Protein AF-A0A1G6PQK2-F1 (afdb_monomer_lite)

Structure (mmCIF, N/CA/C/O backbone):
data_AF-A0A1G6PQK2-F1
#
_entry.id   AF-A0A1G6PQK2-F1
#
loop_
_atom_site.group_PDB
_atom_site.id
_atom_site.type_symbol
_atom_site.label_atom_id
_atom_site.label_alt_id
_atom_site.label_comp_id
_atom_site.label_asym_id
_atom_site.label_entity_id
_atom_site.label_seq_id
_atom_site.pdbx_PDB_ins_code
_atom_site.Cartn_x
_atom_site.Cartn_y
_atom_site.Cartn_z
_atom_site.occupancy
_atom_site.B_iso_or_equiv
_atom_site.auth_seq_id
_atom_site.auth_comp_id
_atom_site.auth_asym_id
_atom_site.auth_atom_id
_atom_site.pdbx_PDB_model_num
ATOM 1 N N . MET A 1 1 ? -27.225 44.623 81.756 1.00 42.62 1 MET A N 1
ATOM 2 C CA . MET A 1 1 ? -25.806 44.707 82.150 1.00 42.62 1 MET A CA 1
ATOM 3 C C . MET A 1 1 ? -25.014 43.720 81.301 1.00 42.62 1 MET A C 1
ATOM 5 O O . MET A 1 1 ? -25.599 42.697 80.960 1.00 42.62 1 MET A O 1
ATOM 9 N N . PRO A 1 2 ? -23.805 44.111 80.861 1.00 49.56 2 PRO A N 1
ATOM 10 C CA . PRO A 1 2 ? -23.047 43.587 79.714 1.00 49.56 2 PRO A CA 1
ATOM 11 C C . PRO A 1 2 ? -22.215 42.352 80.133 1.00 49.56 2 PRO A C 1
ATOM 13 O O . PRO A 1 2 ? -22.244 41.994 81.301 1.00 49.56 2 PRO A O 1
ATOM 16 N N . ASP A 1 3 ? -21.671 41.531 79.234 1.00 42.56 3 ASP A N 1
ATOM 17 C CA . ASP A 1 3 ? -20.431 41.765 78.472 1.00 42.56 3 ASP A CA 1
ATOM 18 C C . ASP A 1 3 ? -20.566 41.162 77.057 1.00 42.56 3 ASP A C 1
ATOM 20 O O . ASP A 1 3 ? -21.045 40.045 76.890 1.00 42.56 3 ASP A O 1
ATOM 24 N N . ALA A 1 4 ? -20.341 41.878 75.953 1.00 49.44 4 ALA A N 1
ATOM 25 C CA . ALA A 1 4 ? -19.075 42.457 75.505 1.00 49.44 4 ALA A CA 1
ATOM 26 C C . ALA A 1 4 ? -17.944 41.418 75.444 1.00 49.44 4 ALA A C 1
ATOM 28 O O . ALA A 1 4 ? -17.104 41.342 76.332 1.00 49.44 4 ALA A O 1
ATOM 29 N N . ASN A 1 5 ? -17.860 40.678 74.335 1.00 53.56 5 ASN A N 1
ATOM 30 C CA . ASN A 1 5 ? -16.536 40.397 73.798 1.00 53.56 5 ASN A CA 1
ATOM 31 C C . ASN A 1 5 ? -16.537 40.424 72.270 1.00 53.56 5 ASN A C 1
ATOM 33 O O . ASN A 1 5 ? -17.209 39.649 71.591 1.00 53.56 5 ASN A O 1
ATOM 37 N N . ALA A 1 6 ? -15.805 41.408 71.768 1.00 46.78 6 ALA A N 1
ATOM 38 C CA . ALA A 1 6 ? -15.498 41.632 70.376 1.00 46.78 6 ALA A CA 1
ATOM 39 C C . ALA A 1 6 ? -14.378 40.679 69.922 1.00 46.78 6 ALA A C 1
ATOM 41 O O . ALA A 1 6 ? -13.459 40.448 70.693 1.00 46.78 6 ALA A O 1
ATOM 42 N N . GLN A 1 7 ? -14.494 40.202 68.671 1.00 46.34 7 GLN A N 1
ATOM 43 C CA . GLN A 1 7 ? -13.453 40.006 67.632 1.00 46.34 7 GLN A CA 1
ATOM 44 C C . GLN A 1 7 ? -12.100 39.317 67.985 1.00 46.34 7 GLN A C 1
ATOM 46 O O . GLN A 1 7 ? -11.547 39.546 69.051 1.00 46.34 7 GLN A O 1
ATOM 51 N N . PRO A 1 8 ? -11.474 38.545 67.057 1.00 46.16 8 PRO A N 1
ATOM 52 C CA . PRO A 1 8 ? -11.215 39.019 65.696 1.00 46.16 8 PRO A CA 1
ATOM 53 C C . PRO A 1 8 ? -11.327 38.005 64.542 1.00 46.16 8 PRO A C 1
ATOM 55 O O . PRO A 1 8 ? -11.315 36.787 64.676 1.00 46.16 8 PRO A O 1
ATOM 58 N N . SER A 1 9 ? -11.413 38.628 63.372 1.00 53.62 9 SER A N 1
ATOM 59 C CA . SER A 1 9 ? -11.125 38.170 62.016 1.00 53.62 9 SER A CA 1
ATOM 60 C C . SER A 1 9 ? -9.983 37.160 61.852 1.00 53.62 9 SER A C 1
ATOM 62 O O . SER A 1 9 ? -8.878 37.389 62.337 1.00 53.62 9 SER A O 1
ATOM 64 N N . SER A 1 10 ? -10.190 36.175 60.976 1.00 43.12 10 SER A N 1
ATOM 65 C CA . SER A 1 10 ? -9.199 35.808 59.950 1.00 43.12 10 SER A CA 1
ATOM 66 C C . SER A 1 10 ? -9.904 35.171 58.735 1.00 43.12 10 SER A C 1
ATOM 68 O O . SER A 1 10 ? -10.633 34.193 58.896 1.00 43.12 10 SER A O 1
ATOM 70 N N . PRO A 1 11 ? -9.763 35.747 57.527 1.00 52.34 11 PRO A N 1
ATOM 71 C CA . PRO A 1 11 ? -10.260 35.178 56.284 1.00 52.34 11 PRO A CA 1
ATOM 72 C C . PRO A 1 11 ? -9.103 34.477 55.568 1.00 52.34 11 PRO A C 1
ATOM 74 O O . PRO A 1 11 ? -8.432 35.108 54.769 1.00 52.34 11 PRO A O 1
ATOM 77 N N . ASP A 1 12 ? -8.847 33.199 55.837 1.00 43.78 12 ASP A N 1
ATOM 78 C CA . ASP A 1 12 ? -7.780 32.476 55.132 1.00 43.78 12 ASP A CA 1
ATOM 79 C C . ASP A 1 12 ? -8.111 30.988 54.984 1.00 43.78 12 ASP A C 1
ATOM 81 O O . ASP A 1 12 ? -7.553 30.133 55.658 1.00 43.78 12 ASP A O 1
ATOM 85 N N . GLU A 1 13 ? -8.995 30.659 54.042 1.00 41.66 13 GLU A N 1
ATOM 86 C CA . GLU A 1 13 ? -8.942 29.356 53.362 1.00 41.66 13 GLU A CA 1
ATOM 87 C C . GLU A 1 13 ? -9.062 29.557 51.845 1.00 41.66 13 GLU A C 1
ATOM 89 O O . GLU A 1 13 ? -9.903 28.994 51.144 1.00 41.66 13 GLU A O 1
ATOM 94 N N . ALA A 1 14 ? -8.174 30.395 51.308 1.00 44.12 14 ALA A N 1
ATOM 95 C CA . ALA A 1 14 ? -7.848 30.358 49.894 1.00 44.12 14 ALA A CA 1
ATOM 96 C C . ALA A 1 14 ? -6.969 29.123 49.610 1.00 44.12 14 ALA A C 1
ATOM 98 O O . ALA A 1 14 ? -5.777 29.119 49.882 1.00 44.12 14 ALA A O 1
ATOM 99 N N . ALA A 1 15 ? -7.600 28.090 49.046 1.00 51.91 15 ALA A N 1
ATOM 100 C CA . ALA A 1 15 ? -7.074 27.123 48.074 1.00 51.91 15 ALA A CA 1
ATOM 101 C C . ALA A 1 15 ? -5.703 26.436 48.310 1.00 51.91 15 ALA A C 1
ATOM 103 O O . ALA A 1 15 ? -4.649 27.065 48.338 1.00 51.91 15 ALA A O 1
ATOM 104 N N . PRO A 1 16 ? -5.672 25.107 48.075 1.00 43.59 16 PRO A N 1
ATOM 105 C CA . PRO A 1 16 ? -4.574 24.535 47.304 1.00 43.59 16 PRO A CA 1
ATOM 106 C C . PRO A 1 16 ? -5.116 23.721 46.118 1.00 43.59 16 PRO A C 1
ATO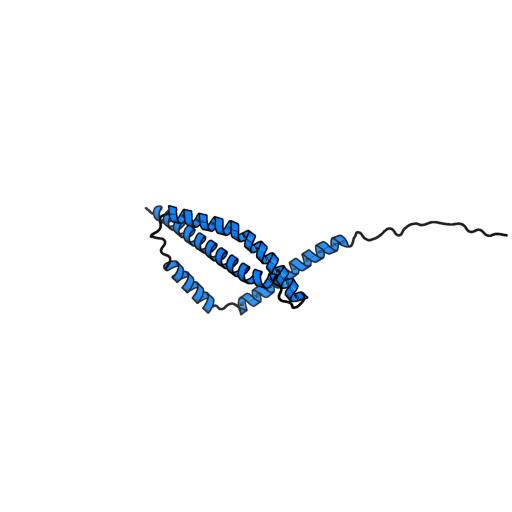M 108 O O . PRO A 1 16 ? -4.939 22.508 46.044 1.00 43.59 16 PRO A O 1
ATOM 111 N N . GLN A 1 17 ? -5.786 24.371 45.159 1.00 51.12 17 GLN A N 1
ATOM 112 C CA . GLN A 1 17 ? -6.286 23.707 43.938 1.00 51.12 17 GLN A CA 1
ATOM 113 C C . GLN A 1 17 ? -5.348 23.778 42.718 1.00 51.12 17 GLN A C 1
ATOM 115 O O . GLN A 1 17 ? -5.688 23.245 41.661 1.00 51.12 17 GLN A O 1
ATOM 120 N N . GLU A 1 18 ? -4.151 24.363 42.821 1.00 49.44 18 GLU A N 1
ATOM 121 C CA . GLU A 1 18 ? -3.313 24.580 41.627 1.00 49.44 18 GLU A CA 1
ATOM 122 C C . GLU A 1 18 ? -2.210 23.537 41.378 1.00 49.44 18 GLU A C 1
ATOM 124 O O . GLU A 1 18 ? -1.794 23.335 40.235 1.00 49.44 18 GLU A O 1
ATOM 129 N N . LYS A 1 19 ? -1.768 22.781 42.392 1.00 48.62 19 LYS A N 1
ATOM 130 C CA . LYS A 1 19 ? -0.622 21.855 42.236 1.00 48.62 19 LYS A CA 1
ATOM 131 C C . LYS A 1 19 ? -0.976 20.469 41.666 1.00 48.62 19 LYS A C 1
ATOM 133 O O . LYS A 1 19 ? -0.085 19.720 41.272 1.00 48.62 19 LYS A O 1
ATOM 138 N N . THR A 1 20 ? -2.257 20.118 41.536 1.00 50.12 20 THR A N 1
ATOM 139 C CA . THR A 1 20 ? -2.708 18.792 41.057 1.00 50.12 20 THR A CA 1
ATOM 140 C C . THR A 1 20 ? -2.863 18.677 39.534 1.00 50.12 20 THR A C 1
ATOM 142 O O . THR A 1 20 ? -2.881 17.563 39.004 1.00 50.12 20 THR A O 1
ATOM 145 N N . ARG A 1 21 ? -2.909 19.789 38.784 1.00 53.22 21 ARG A N 1
ATOM 146 C CA . ARG A 1 21 ? -3.075 19.754 37.313 1.00 53.22 21 ARG A CA 1
ATOM 147 C C . ARG A 1 21 ? -1.794 19.383 36.555 1.00 53.22 21 ARG A C 1
ATOM 149 O O . ARG A 1 21 ? -1.872 18.706 35.527 1.00 53.22 21 ARG A O 1
ATOM 156 N N . LEU A 1 22 ? -0.621 19.759 37.070 1.00 51.59 22 LEU A N 1
ATOM 157 C CA . LEU A 1 22 ? 0.673 19.472 36.429 1.00 51.59 22 LEU A CA 1
ATOM 158 C C . LEU A 1 22 ? 1.030 17.976 36.479 1.00 51.59 22 LEU A C 1
ATOM 160 O O . LEU A 1 22 ? 1.514 17.422 35.491 1.00 51.59 22 LEU A O 1
ATOM 164 N N . LEU A 1 23 ? 0.682 17.292 37.574 1.00 52.94 23 LEU A N 1
ATOM 165 C CA . LEU A 1 23 ? 0.912 15.850 37.740 1.00 52.94 23 LEU A CA 1
ATOM 166 C C . LEU A 1 23 ? 0.000 14.980 36.859 1.00 52.94 23 LEU A C 1
ATOM 168 O O . LEU A 1 23 ? 0.320 13.831 36.556 1.00 52.94 23 LEU A O 1
ATOM 172 N N . HIS A 1 24 ? -1.144 15.503 36.414 1.00 54.56 24 HIS A N 1
ATOM 173 C CA . HIS A 1 24 ? -2.069 14.745 35.572 1.00 54.56 24 HIS A CA 1
ATOM 174 C C . HIS A 1 24 ? -1.587 14.621 34.122 1.00 54.56 24 HIS A C 1
ATOM 176 O O . HIS A 1 24 ? -1.774 13.572 33.497 1.00 54.56 24 HIS A O 1
ATOM 182 N N . LYS A 1 25 ? -0.922 15.661 33.597 1.00 58.38 25 LYS A N 1
ATOM 183 C CA . LYS A 1 25 ? -0.308 15.621 32.262 1.00 58.38 25 LYS A CA 1
ATOM 184 C C . LYS A 1 25 ? 0.887 14.667 32.239 1.00 58.38 25 LYS A C 1
ATOM 186 O O . LYS A 1 25 ? 0.927 13.794 31.378 1.00 58.38 25 LYS A O 1
ATOM 191 N N . THR A 1 26 ? 1.781 14.735 33.228 1.00 61.53 26 THR A N 1
ATOM 192 C CA . THR A 1 26 ? 2.937 13.825 33.325 1.00 61.53 26 THR A CA 1
ATOM 193 C C . THR A 1 26 ? 2.522 12.368 33.540 1.00 61.53 26 THR A C 1
ATOM 195 O O . THR A 1 26 ? 3.083 11.477 32.907 1.00 61.53 26 THR A O 1
ATOM 198 N N . ARG A 1 27 ? 1.468 12.094 34.324 1.00 64.38 27 ARG A N 1
ATOM 199 C CA . ARG A 1 27 ? 0.944 10.727 34.520 1.00 64.38 27 ARG A CA 1
ATOM 200 C C . ARG A 1 27 ? 0.412 10.093 33.231 1.00 64.38 27 ARG A C 1
ATOM 202 O O . ARG A 1 27 ? 0.554 8.883 33.056 1.00 64.38 27 ARG A O 1
ATOM 209 N N . LYS A 1 28 ? -0.185 10.876 32.322 1.00 65.94 28 LYS A N 1
ATOM 210 C CA . LYS A 1 28 ? -0.619 10.376 31.003 1.00 65.94 28 LYS A CA 1
ATOM 211 C C . LYS A 1 28 ? 0.575 10.034 30.114 1.00 65.94 28 LYS A C 1
ATOM 213 O O . LYS A 1 28 ? 0.575 8.962 29.518 1.00 65.94 28 LYS A O 1
ATOM 218 N N . THR A 1 29 ? 1.599 10.886 30.080 1.00 69.25 29 THR A N 1
ATOM 219 C CA . THR A 1 29 ? 2.811 10.641 29.285 1.00 69.25 29 THR A CA 1
ATOM 220 C C . THR A 1 29 ? 3.577 9.421 29.791 1.00 69.25 29 THR A C 1
ATOM 222 O O . THR A 1 29 ? 3.939 8.560 28.999 1.00 69.25 29 THR A O 1
ATOM 225 N N . VAL A 1 30 ? 3.738 9.276 31.111 1.00 72.88 30 VAL A N 1
ATOM 226 C CA . VAL A 1 30 ? 4.403 8.111 31.723 1.00 72.88 30 VAL A CA 1
ATOM 227 C C . VAL A 1 30 ? 3.627 6.820 31.452 1.00 72.88 30 VAL A C 1
ATOM 229 O O . VAL A 1 30 ? 4.231 5.810 31.105 1.00 72.88 30 VAL A O 1
ATOM 232 N N . ARG A 1 31 ? 2.288 6.844 31.531 1.00 71.50 31 ARG A N 1
ATOM 233 C CA . ARG A 1 31 ? 1.454 5.688 31.155 1.00 71.50 31 ARG A CA 1
ATOM 234 C C . ARG A 1 31 ? 1.585 5.333 29.677 1.00 71.50 31 ARG A C 1
ATOM 236 O O . ARG A 1 31 ? 1.613 4.152 29.357 1.00 71.50 31 ARG A O 1
ATOM 243 N N . PHE A 1 32 ? 1.678 6.325 28.794 1.00 74.00 32 PHE A N 1
ATOM 244 C CA . PHE A 1 32 ? 1.884 6.089 27.367 1.00 74.00 32 PHE A CA 1
ATOM 245 C C . PHE A 1 32 ? 3.263 5.477 27.093 1.00 74.00 32 PHE A C 1
ATOM 247 O O . PHE A 1 32 ? 3.349 4.471 26.402 1.00 74.00 32 PHE A O 1
ATOM 254 N N . ILE A 1 33 ? 4.326 6.010 27.702 1.00 77.19 33 ILE A N 1
ATOM 255 C CA . ILE A 1 33 ? 5.686 5.462 27.582 1.00 77.19 33 ILE A CA 1
ATOM 256 C C . ILE A 1 33 ? 5.742 4.028 28.130 1.00 77.19 33 ILE A C 1
ATOM 258 O O . ILE A 1 33 ? 6.276 3.141 27.472 1.00 77.19 33 ILE A O 1
ATOM 262 N N . ALA A 1 34 ? 5.125 3.769 29.286 1.00 77.75 34 ALA A N 1
ATOM 263 C CA . ALA A 1 34 ? 5.043 2.429 29.863 1.00 77.75 34 ALA A CA 1
ATOM 264 C C . ALA A 1 34 ? 4.224 1.458 28.992 1.00 77.75 34 ALA A C 1
ATOM 266 O O . ALA A 1 34 ? 4.584 0.288 28.862 1.00 77.75 34 ALA A O 1
ATOM 267 N N . ALA A 1 35 ? 3.143 1.933 28.364 1.00 75.00 35 ALA A N 1
ATOM 268 C CA . ALA A 1 35 ? 2.359 1.153 27.409 1.00 75.00 35 ALA A CA 1
ATOM 269 C C . ALA A 1 35 ? 3.168 0.825 26.143 1.00 75.00 35 ALA A C 1
ATOM 271 O O . ALA A 1 35 ? 3.118 -0.301 25.660 1.00 75.00 35 ALA A O 1
ATOM 272 N N . VAL A 1 36 ? 3.959 1.774 25.634 1.00 78.12 36 VAL A N 1
ATOM 273 C CA . VAL A 1 36 ? 4.861 1.550 24.493 1.00 78.12 36 VAL A CA 1
ATOM 274 C C . VAL A 1 36 ? 5.948 0.534 24.846 1.00 78.12 36 VAL A C 1
ATOM 276 O O . VAL A 1 36 ? 6.210 -0.368 24.053 1.00 78.12 36 VAL A O 1
ATOM 279 N N . ASP A 1 37 ? 6.549 0.628 26.033 1.00 81.75 37 ASP A N 1
ATOM 280 C CA . ASP A 1 37 ? 7.604 -0.298 26.459 1.00 81.75 37 ASP A CA 1
ATOM 281 C C . ASP A 1 37 ? 7.0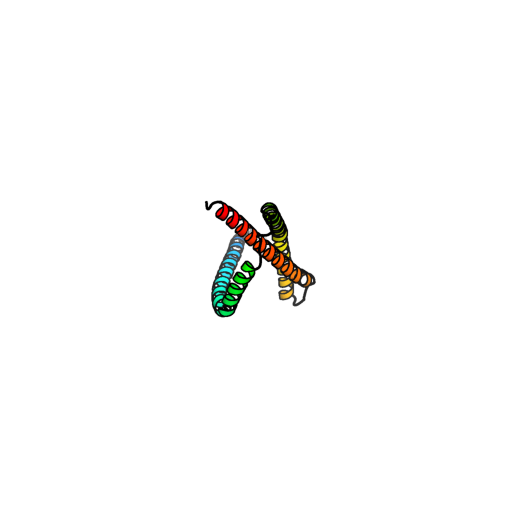67 -1.722 26.689 1.00 81.75 37 ASP A C 1
ATOM 283 O O . ASP A 1 37 ? 7.629 -2.704 26.204 1.00 81.75 37 ASP A O 1
ATOM 287 N N . THR A 1 38 ? 5.909 -1.854 27.344 1.00 79.44 38 THR A N 1
ATOM 288 C CA . THR A 1 38 ? 5.235 -3.157 27.502 1.00 79.44 38 THR A CA 1
ATOM 289 C C . THR A 1 38 ? 4.783 -3.748 26.169 1.00 79.44 38 THR A C 1
ATOM 291 O O . THR A 1 38 ? 4.916 -4.957 25.964 1.00 79.44 38 THR A O 1
ATOM 294 N N . TRP A 1 39 ? 4.307 -2.917 25.238 1.00 75.44 39 TRP A N 1
ATOM 295 C CA . TRP A 1 39 ? 3.975 -3.352 23.883 1.00 75.44 39 TRP A CA 1
ATOM 296 C C . TRP A 1 39 ? 5.212 -3.836 23.126 1.00 75.44 39 TRP A C 1
ATOM 298 O O . TRP A 1 39 ? 5.159 -4.891 22.503 1.00 75.44 39 TRP A O 1
ATOM 308 N N . LYS A 1 40 ? 6.346 -3.136 23.246 1.00 79.50 40 LYS A N 1
ATOM 309 C CA . LYS A 1 40 ? 7.619 -3.526 22.627 1.00 79.50 40 LYS A CA 1
ATOM 310 C C . LYS A 1 40 ? 8.121 -4.878 23.146 1.00 79.50 40 LYS A C 1
ATOM 312 O O . LYS A 1 40 ? 8.432 -5.749 22.340 1.00 79.50 40 LYS A O 1
ATOM 317 N N . ARG A 1 41 ? 8.114 -5.093 24.468 1.00 76.06 41 ARG A N 1
ATOM 318 C CA . ARG A 1 41 ? 8.523 -6.375 25.080 1.00 76.06 41 ARG A CA 1
ATOM 319 C C . ARG A 1 41 ? 7.638 -7.538 24.628 1.00 76.06 41 ARG A C 1
ATOM 321 O O . ARG A 1 41 ? 8.146 -8.574 24.217 1.00 76.06 41 ARG A O 1
ATOM 328 N N . ARG A 1 42 ? 6.312 -7.350 24.619 1.00 71.31 42 ARG A N 1
ATOM 329 C CA . ARG A 1 42 ? 5.382 -8.382 24.126 1.00 71.31 42 ARG A CA 1
ATOM 330 C C . ARG A 1 42 ? 5.466 -8.591 22.615 1.00 71.31 42 ARG A C 1
ATOM 332 O O . ARG A 1 42 ? 5.241 -9.703 22.151 1.00 71.31 42 ARG A O 1
ATOM 339 N N . ALA A 1 43 ? 5.779 -7.553 21.843 1.00 67.31 43 ALA A N 1
ATOM 340 C CA . ALA A 1 43 ? 5.970 -7.676 20.404 1.00 67.31 43 ALA A CA 1
ATOM 341 C C . ALA A 1 43 ? 7.175 -8.565 20.070 1.00 67.31 43 ALA A C 1
ATOM 343 O O . ALA A 1 43 ? 7.085 -9.344 19.124 1.00 67.31 43 ALA A O 1
ATOM 344 N N . ASP A 1 44 ? 8.257 -8.509 20.851 1.00 70.56 44 ASP A N 1
ATOM 345 C CA . ASP A 1 44 ? 9.411 -9.396 20.667 1.00 70.56 44 ASP A CA 1
ATOM 346 C C . ASP A 1 44 ? 9.084 -10.862 21.014 1.00 70.56 44 ASP A C 1
ATOM 348 O O . ASP A 1 44 ? 9.434 -11.759 20.242 1.00 70.56 44 ASP A O 1
ATOM 352 N N . ASP A 1 45 ? 8.306 -11.118 22.070 1.00 64.62 45 ASP A N 1
ATOM 353 C CA . ASP A 1 45 ? 7.829 -12.474 22.400 1.00 64.62 45 ASP A CA 1
ATOM 354 C C . ASP A 1 45 ? 6.903 -13.049 21.313 1.00 64.62 45 ASP A C 1
ATOM 356 O O . ASP A 1 45 ? 7.008 -14.215 20.913 1.00 64.62 45 ASP A O 1
ATOM 360 N N . VAL A 1 46 ? 6.002 -12.217 20.781 1.00 59.16 46 VAL A N 1
ATOM 361 C CA . VAL A 1 46 ? 5.107 -12.596 19.680 1.00 59.16 46 VAL A CA 1
ATOM 362 C C . VAL A 1 46 ? 5.886 -12.765 18.378 1.00 59.16 46 VAL A C 1
ATOM 364 O O . VAL A 1 46 ? 5.562 -13.648 17.592 1.00 59.16 46 VAL A O 1
ATOM 367 N N . LYS A 1 47 ? 6.947 -11.991 18.141 1.00 60.16 47 LYS A N 1
ATOM 368 C CA . LYS A 1 47 ? 7.784 -12.100 16.938 1.00 60.16 47 LYS A CA 1
ATOM 369 C C . LYS A 1 47 ? 8.453 -13.467 16.826 1.00 60.16 47 LYS A C 1
ATOM 371 O O . LYS A 1 47 ? 8.569 -13.961 15.707 1.00 60.16 47 LYS A O 1
ATOM 376 N N . TYR A 1 48 ? 8.844 -14.083 17.943 1.00 59.59 48 TYR A N 1
ATOM 377 C CA . TYR A 1 48 ? 9.370 -15.450 17.953 1.00 59.59 48 TYR A CA 1
ATOM 378 C C . TYR A 1 48 ? 8.259 -16.498 17.793 1.00 59.59 48 TYR A C 1
ATOM 380 O O . TYR A 1 48 ? 8.394 -17.393 16.960 1.00 59.59 48 TYR A O 1
ATOM 388 N N . ARG A 1 49 ? 7.122 -16.354 18.489 1.00 58.38 49 ARG A N 1
ATOM 389 C CA . ARG A 1 49 ? 6.007 -17.329 18.436 1.00 58.38 49 ARG A CA 1
ATOM 390 C C . ARG A 1 49 ? 5.167 -17.281 17.154 1.00 58.38 49 ARG A C 1
ATOM 392 O O . ARG A 1 49 ? 4.621 -18.296 16.746 1.00 58.38 49 ARG A O 1
ATOM 399 N N . ALA A 1 50 ? 5.081 -16.124 16.508 1.00 56.16 50 ALA A N 1
ATOM 400 C CA . ALA A 1 50 ? 4.408 -15.920 15.224 1.00 56.16 50 ALA A CA 1
ATOM 401 C C . ALA A 1 50 ? 5.381 -15.992 14.036 1.00 56.16 50 ALA A C 1
ATOM 403 O O . ALA A 1 50 ? 4.980 -15.792 12.885 1.00 56.16 50 ALA A O 1
ATOM 404 N N . SER A 1 51 ? 6.673 -16.249 14.281 1.00 58.41 51 SER A N 1
ATOM 405 C CA . SER A 1 51 ? 7.596 -16.520 13.188 1.00 58.41 51 SER A CA 1
ATOM 406 C C . SER A 1 51 ? 7.283 -17.898 12.622 1.00 58.41 51 SER A C 1
ATOM 408 O O . SER A 1 51 ? 7.653 -18.922 13.172 1.00 58.41 51 SER A O 1
ATOM 410 N N . PHE A 1 52 ? 6.574 -17.916 11.500 1.00 71.12 52 PHE A N 1
ATOM 411 C CA . PHE A 1 52 ? 6.494 -19.077 10.628 1.00 71.12 52 PHE A CA 1
ATOM 412 C C . PHE A 1 52 ? 7.682 -18.996 9.659 1.00 71.12 52 PHE A C 1
ATOM 414 O O . PHE A 1 52 ? 7.557 -18.364 8.603 1.00 71.12 52 PHE A O 1
ATOM 421 N N . PRO A 1 53 ? 8.868 -19.543 9.996 1.00 71.31 53 PRO A N 1
ATOM 422 C CA . PRO A 1 53 ? 10.065 -19.405 9.166 1.00 71.31 53 PRO A CA 1
ATOM 423 C C . PRO A 1 53 ? 9.841 -19.964 7.759 1.00 71.31 53 PRO A C 1
ATOM 425 O O . PRO A 1 53 ? 10.250 -19.335 6.784 1.00 71.31 53 PRO A O 1
ATOM 428 N N . LEU A 1 54 ? 9.106 -21.077 7.655 1.00 68.19 54 LEU A N 1
ATOM 429 C CA . LEU A 1 54 ? 8.719 -21.701 6.391 1.00 68.19 54 LEU A CA 1
ATOM 430 C C . LEU A 1 54 ? 7.777 -20.817 5.572 1.00 68.19 54 LEU A C 1
ATOM 432 O O . LEU A 1 54 ? 8.023 -20.606 4.389 1.00 68.19 54 LEU A O 1
ATOM 436 N N . LEU A 1 55 ? 6.761 -20.219 6.202 1.00 71.38 55 LEU A N 1
ATOM 437 C CA . LEU A 1 55 ? 5.868 -19.276 5.526 1.00 71.38 55 LEU A CA 1
ATOM 438 C C . LEU A 1 55 ? 6.657 -18.056 5.032 1.00 71.38 55 LEU A C 1
ATOM 440 O O . LEU A 1 55 ? 6.474 -17.613 3.907 1.00 71.38 55 LEU A O 1
ATOM 444 N N . ARG A 1 56 ? 7.605 -17.549 5.829 1.00 72.56 56 ARG A N 1
ATOM 445 C CA . ARG A 1 56 ? 8.511 -16.460 5.429 1.00 72.56 56 ARG A CA 1
ATOM 446 C C . ARG A 1 56 ? 9.402 -16.843 4.252 1.00 72.56 56 ARG A C 1
ATOM 448 O O . ARG A 1 56 ? 9.634 -15.997 3.393 1.00 72.56 56 ARG A O 1
ATOM 455 N N . ALA A 1 57 ? 9.939 -18.059 4.228 1.00 75.69 57 ALA A N 1
ATOM 456 C CA . ALA A 1 57 ? 10.758 -18.551 3.123 1.00 75.69 57 ALA A CA 1
ATOM 457 C C . ALA A 1 57 ? 9.918 -18.715 1.847 1.00 75.69 57 ALA A C 1
ATOM 459 O O . ALA A 1 57 ? 10.318 -18.224 0.792 1.00 75.69 57 ALA A O 1
ATOM 460 N N . ALA A 1 58 ? 8.720 -19.295 1.964 1.00 76.06 58 ALA A N 1
ATOM 461 C CA . ALA A 1 58 ? 7.756 -19.419 0.875 1.00 76.06 58 ALA A CA 1
ATOM 462 C C . ALA A 1 58 ? 7.321 -18.047 0.336 1.00 76.06 58 ALA A C 1
ATOM 464 O O . ALA A 1 58 ? 7.376 -17.827 -0.869 1.00 76.06 58 ALA A O 1
ATOM 465 N N . PHE A 1 59 ? 7.008 -17.084 1.212 1.00 76.88 59 PHE A N 1
ATOM 466 C CA . PHE A 1 59 ? 6.690 -15.706 0.823 1.00 76.88 59 PHE A CA 1
ATOM 467 C C . PHE A 1 59 ? 7.870 -15.000 0.159 1.00 76.88 59 PHE A C 1
ATOM 469 O O . PHE A 1 59 ? 7.673 -14.265 -0.803 1.00 76.88 59 PHE A O 1
ATOM 476 N N . ARG A 1 60 ? 9.105 -15.199 0.642 1.00 79.31 60 ARG A N 1
ATOM 477 C CA . ARG A 1 60 ? 10.300 -14.634 -0.006 1.00 79.31 60 ARG A CA 1
ATOM 478 C C . ARG A 1 60 ? 10.499 -15.211 -1.405 1.00 79.31 60 ARG A C 1
ATOM 480 O O . ARG A 1 60 ? 10.798 -14.447 -2.317 1.00 79.31 60 ARG A O 1
ATOM 487 N N . LYS A 1 61 ? 10.310 -16.523 -1.569 1.00 75.69 61 LYS A N 1
ATOM 488 C CA . LYS A 1 61 ? 10.391 -17.204 -2.865 1.00 75.69 61 LYS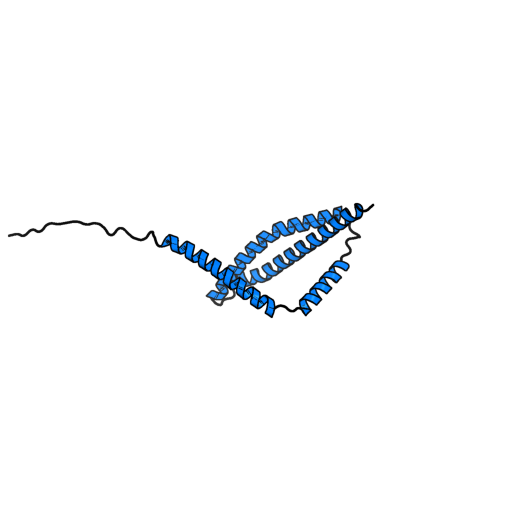 A CA 1
ATOM 489 C C . LYS A 1 61 ? 9.293 -16.715 -3.813 1.00 75.69 61 LYS A C 1
ATOM 491 O O . LYS A 1 61 ? 9.619 -16.194 -4.868 1.00 75.69 61 LYS A O 1
ATOM 496 N N . GLN A 1 62 ? 8.028 -16.740 -3.387 1.00 70.19 62 GLN A N 1
ATOM 497 C CA . GLN A 1 62 ? 6.907 -16.200 -4.166 1.00 70.19 62 GLN A CA 1
ATOM 498 C C . GLN A 1 62 ? 7.104 -14.731 -4.533 1.00 70.19 62 GLN A C 1
ATOM 500 O O . GLN A 1 62 ? 6.807 -14.345 -5.654 1.00 70.19 62 GLN A O 1
ATOM 505 N N . LYS A 1 63 ? 7.616 -13.903 -3.616 1.00 72.25 63 LYS A N 1
ATOM 506 C CA . LYS A 1 63 ? 7.915 -12.499 -3.907 1.00 72.25 63 LYS A CA 1
ATOM 507 C C . LYS A 1 63 ? 8.962 -12.378 -5.014 1.00 72.25 63 LYS A C 1
ATOM 509 O O . LYS A 1 63 ? 8.780 -11.562 -5.906 1.00 72.25 63 LYS A O 1
ATOM 514 N N . ARG A 1 64 ? 10.025 -13.188 -4.966 1.00 68.75 64 ARG A N 1
ATOM 515 C CA . ARG A 1 64 ? 11.075 -13.222 -5.996 1.00 68.75 64 ARG A CA 1
ATOM 516 C C . ARG A 1 64 ? 10.514 -13.663 -7.350 1.00 68.75 64 ARG A C 1
ATOM 518 O O . ARG A 1 64 ? 10.751 -12.992 -8.347 1.00 68.75 64 ARG A O 1
ATOM 525 N N . ASP A 1 65 ? 9.714 -14.724 -7.353 1.00 66.12 65 ASP A N 1
ATOM 526 C CA . ASP A 1 65 ? 9.094 -15.280 -8.559 1.00 66.12 65 ASP A CA 1
ATOM 527 C C . ASP A 1 65 ? 8.030 -14.334 -9.148 1.00 66.12 65 ASP A C 1
ATOM 529 O O . ASP A 1 65 ? 7.885 -14.236 -10.361 1.00 66.12 65 ASP A O 1
ATOM 533 N N . ALA A 1 66 ? 7.306 -13.590 -8.307 1.00 62.62 66 ALA A N 1
ATOM 534 C CA . ALA A 1 66 ? 6.340 -12.584 -8.744 1.00 62.62 66 ALA A CA 1
ATOM 535 C C . ALA A 1 66 ? 7.021 -11.357 -9.364 1.00 62.62 66 ALA A C 1
ATOM 537 O O . ALA A 1 66 ? 6.503 -10.797 -10.327 1.00 62.62 66 ALA A O 1
ATOM 538 N N . THR A 1 67 ? 8.184 -10.947 -8.848 1.00 59.88 67 THR A N 1
ATOM 539 C CA . THR A 1 67 ? 8.987 -9.878 -9.461 1.00 59.88 67 THR A CA 1
ATOM 540 C C . THR A 1 67 ? 9.505 -10.285 -10.841 1.00 59.88 67 THR A C 1
ATOM 542 O O . THR A 1 67 ? 9.505 -9.453 -11.735 1.00 59.88 67 THR A O 1
ATOM 545 N N . LEU A 1 68 ? 9.848 -11.562 -11.046 1.00 57.12 68 LEU A N 1
ATOM 546 C CA . LEU A 1 68 ? 10.261 -12.097 -12.353 1.00 57.12 68 LEU A CA 1
ATOM 547 C C . LEU A 1 68 ? 9.132 -12.135 -13.402 1.00 57.12 68 LEU A C 1
ATOM 549 O O . LEU A 1 68 ? 9.419 -12.273 -14.584 1.00 57.12 68 LEU A O 1
ATOM 553 N N . ARG A 1 69 ? 7.858 -12.045 -12.994 1.00 55.00 69 ARG A N 1
ATOM 554 C CA . ARG A 1 69 ? 6.696 -12.143 -13.901 1.00 55.00 69 ARG A CA 1
ATOM 555 C C . ARG A 1 69 ? 6.120 -10.801 -14.347 1.00 55.00 69 ARG A C 1
ATOM 557 O O . ARG A 1 69 ? 5.285 -10.782 -15.245 1.00 55.00 69 ARG A O 1
ATOM 564 N N . LEU A 1 70 ? 6.521 -9.697 -13.724 1.00 61.84 70 LEU A N 1
ATOM 565 C CA . LEU A 1 70 ? 6.149 -8.357 -14.171 1.00 61.84 70 LEU A CA 1
ATOM 566 C C . LEU A 1 70 ? 7.234 -7.876 -15.135 1.00 61.84 70 LEU A C 1
ATOM 568 O O . LEU A 1 70 ? 8.162 -7.195 -14.709 1.00 61.84 70 LEU A O 1
ATOM 572 N N . SER A 1 71 ? 7.150 -8.276 -16.406 1.00 64.69 71 SER A N 1
ATOM 573 C CA . SER A 1 71 ? 7.999 -7.665 -17.431 1.00 64.69 71 SER A CA 1
ATOM 574 C C . SER A 1 71 ? 7.519 -6.229 -17.635 1.00 64.69 71 SER A C 1
ATOM 576 O O . SER A 1 71 ? 6.358 -5.982 -17.969 1.00 64.69 71 SER A O 1
ATOM 578 N N . TYR A 1 72 ? 8.403 -5.282 -17.332 1.00 72.50 72 TYR A N 1
ATOM 579 C CA . TYR A 1 72 ? 8.205 -3.867 -17.624 1.00 72.50 72 TYR A CA 1
ATOM 580 C C . TYR A 1 72 ? 8.836 -3.484 -18.972 1.00 72.50 72 TYR A C 1
ATOM 582 O O . TYR A 1 72 ? 8.697 -2.337 -19.390 1.00 72.50 72 TYR A O 1
ATOM 590 N N . ASP A 1 73 ? 9.497 -4.432 -19.646 1.00 75.19 73 ASP A N 1
ATOM 591 C CA . ASP A 1 73 ? 10.312 -4.228 -20.851 1.00 75.19 73 ASP A CA 1
ATOM 592 C C . ASP A 1 73 ? 9.511 -3.613 -22.005 1.00 75.19 73 ASP A C 1
ATOM 594 O O . ASP A 1 73 ? 10.027 -2.772 -22.736 1.00 75.19 73 ASP A O 1
ATOM 598 N N . ASP A 1 74 ? 8.224 -3.951 -22.101 1.00 81.75 74 ASP A N 1
ATOM 599 C CA . ASP A 1 74 ? 7.327 -3.466 -23.154 1.00 81.75 74 ASP A CA 1
ATOM 600 C C . ASP A 1 74 ? 6.874 -2.002 -22.967 1.00 81.75 74 ASP A C 1
ATOM 602 O O . ASP A 1 74 ? 6.288 -1.411 -23.875 1.00 81.75 74 ASP A O 1
ATOM 606 N N . TYR A 1 75 ? 7.110 -1.399 -21.796 1.00 84.56 75 TYR A N 1
ATOM 607 C CA . TYR A 1 75 ? 6.643 -0.046 -21.478 1.00 84.56 75 TYR A CA 1
ATOM 608 C C . TYR A 1 75 ? 7.736 0.999 -21.684 1.00 84.56 75 TYR A C 1
ATOM 610 O O . TYR A 1 75 ? 8.883 0.816 -21.268 1.00 84.56 75 TYR A O 1
ATOM 618 N N . SER A 1 76 ? 7.362 2.147 -22.254 1.00 87.88 76 SER A N 1
ATOM 619 C CA . SER A 1 76 ? 8.284 3.276 -22.407 1.00 87.88 76 SER A CA 1
ATOM 620 C C . SER A 1 76 ? 8.567 3.972 -21.069 1.00 87.88 76 SER A C 1
ATOM 622 O O . SER A 1 76 ? 7.752 3.948 -20.140 1.00 87.88 76 SER A O 1
ATOM 624 N N . ASP A 1 77 ? 9.709 4.654 -20.971 1.00 87.56 77 ASP A N 1
ATOM 625 C CA . ASP A 1 77 ? 10.096 5.386 -19.756 1.00 87.56 77 ASP A CA 1
ATOM 626 C C . ASP A 1 77 ? 9.105 6.514 -19.410 1.00 87.56 77 ASP A C 1
ATOM 628 O O . ASP A 1 77 ? 8.834 6.794 -18.237 1.00 87.56 77 ASP A O 1
ATOM 632 N N . GLU A 1 78 ? 8.479 7.122 -20.422 1.00 89.50 78 GLU A N 1
ATOM 633 C CA . GLU A 1 78 ? 7.401 8.101 -20.242 1.00 89.50 78 GLU A CA 1
ATOM 634 C C . GLU A 1 78 ? 6.158 7.470 -19.600 1.00 89.50 78 GLU A C 1
ATOM 636 O O . GLU A 1 78 ? 5.591 8.024 -18.656 1.00 89.50 78 GLU A O 1
ATOM 641 N N . GLN A 1 79 ? 5.757 6.276 -20.046 1.00 90.44 79 GLN A N 1
ATOM 642 C CA . GLN A 1 79 ? 4.625 5.552 -19.460 1.00 90.44 79 GLN A CA 1
ATOM 643 C C . GLN A 1 79 ? 4.915 5.143 -18.013 1.00 90.44 79 GLN A C 1
ATOM 645 O O . GLN A 1 79 ? 4.063 5.308 -17.135 1.00 90.44 79 GLN A O 1
ATOM 650 N N . LEU A 1 80 ? 6.129 4.657 -17.745 1.00 88.88 80 LEU A N 1
ATOM 651 C CA . LEU A 1 80 ? 6.572 4.277 -16.404 1.00 88.88 80 LEU A CA 1
ATOM 652 C C . LEU A 1 80 ? 6.616 5.489 -15.462 1.00 88.88 80 LEU A C 1
ATOM 654 O O . LEU A 1 80 ? 6.084 5.431 -14.351 1.00 88.88 80 LEU A O 1
ATOM 658 N N . SER A 1 81 ? 7.177 6.617 -15.900 1.00 90.56 81 SER A N 1
ATOM 659 C CA . SER A 1 81 ? 7.226 7.846 -15.096 1.00 90.56 81 SER A CA 1
ATOM 660 C C . SER A 1 81 ? 5.829 8.421 -14.826 1.00 90.56 81 SER A C 1
ATOM 662 O O . SER A 1 81 ? 5.516 8.785 -13.683 1.00 90.56 81 SER A O 1
ATOM 664 N N . TYR A 1 82 ? 4.941 8.411 -15.826 1.00 91.75 82 TYR A N 1
ATOM 665 C CA . TYR A 1 82 ? 3.540 8.789 -15.656 1.00 91.75 82 TYR A CA 1
ATOM 666 C C . TYR A 1 82 ? 2.838 7.884 -14.633 1.00 91.75 82 TYR A C 1
ATOM 668 O O . TYR A 1 82 ? 2.236 8.389 -13.679 1.00 91.75 82 TYR A O 1
ATOM 676 N N . ALA A 1 83 ? 2.980 6.561 -14.752 1.00 89.88 83 ALA A N 1
ATOM 677 C CA . ALA A 1 83 ? 2.402 5.596 -13.817 1.00 89.88 83 ALA A CA 1
ATOM 678 C C . ALA A 1 83 ? 2.939 5.773 -12.382 1.00 89.88 83 ALA A C 1
ATOM 680 O O . ALA A 1 83 ? 2.168 5.750 -11.415 1.00 89.88 83 ALA A O 1
ATOM 681 N N . ALA A 1 84 ? 4.242 6.027 -12.219 1.00 90.94 84 ALA A N 1
ATOM 682 C CA . ALA A 1 84 ? 4.843 6.326 -10.919 1.00 90.94 84 ALA A CA 1
ATOM 683 C C . ALA A 1 84 ? 4.247 7.596 -10.288 1.00 90.94 84 ALA A C 1
ATOM 685 O O . ALA A 1 84 ? 3.985 7.627 -9.078 1.00 90.94 84 ALA A O 1
ATOM 686 N N . SER A 1 85 ? 3.996 8.628 -11.101 1.00 93.31 85 SER A N 1
ATOM 687 C CA . SER A 1 85 ? 3.367 9.876 -10.659 1.00 93.31 85 SER A CA 1
ATOM 688 C C . SER A 1 85 ? 1.903 9.674 -10.251 1.00 93.31 85 SER A C 1
ATOM 690 O O . SER A 1 85 ? 1.472 10.204 -9.222 1.00 93.31 85 SER A O 1
ATOM 692 N N . LEU A 1 86 ? 1.156 8.841 -10.986 1.00 93.19 86 LEU A N 1
ATOM 693 C CA . LEU A 1 86 ? -0.228 8.494 -10.675 1.00 93.19 86 LEU A CA 1
ATOM 694 C C . LEU A 1 86 ? -0.304 7.812 -9.306 1.00 93.19 86 LEU A C 1
ATOM 696 O O . LEU A 1 86 ? -1.032 8.269 -8.424 1.00 93.19 86 LEU A O 1
ATOM 700 N N . HIS A 1 87 ? 0.531 6.793 -9.080 1.00 92.94 87 HIS A N 1
ATOM 701 C CA . HIS A 1 87 ? 0.617 6.125 -7.783 1.00 92.94 87 HIS A CA 1
ATOM 702 C C . HIS A 1 87 ? 1.051 7.075 -6.661 1.00 92.94 87 HIS A C 1
ATOM 704 O O . HIS A 1 87 ? 0.551 6.956 -5.544 1.00 92.94 87 HIS A O 1
ATOM 710 N N . ALA A 1 88 ? 1.935 8.043 -6.927 1.00 92.44 88 ALA A N 1
ATOM 711 C CA . ALA A 1 88 ? 2.313 9.053 -5.939 1.00 92.44 88 ALA A CA 1
ATOM 712 C C . ALA A 1 88 ? 1.114 9.916 -5.507 1.00 92.44 88 ALA A C 1
ATOM 714 O O . ALA A 1 88 ? 0.904 10.101 -4.308 1.00 92.44 88 ALA A O 1
ATOM 715 N N . ARG A 1 89 ? 0.297 10.382 -6.463 1.00 94.25 89 ARG A N 1
ATOM 716 C CA . ARG A 1 89 ? -0.936 11.141 -6.181 1.00 94.25 89 ARG A CA 1
ATOM 717 C C . ARG A 1 89 ? -1.945 10.296 -5.408 1.00 94.25 89 ARG A C 1
ATOM 719 O O . ARG A 1 89 ? -2.492 10.754 -4.410 1.00 94.25 89 ARG A O 1
ATOM 726 N N . THR A 1 90 ? -2.139 9.043 -5.820 1.00 92.62 90 THR A N 1
ATOM 727 C CA . THR A 1 90 ? -2.992 8.075 -5.120 1.00 92.62 90 THR A CA 1
ATOM 728 C C . THR A 1 90 ? -2.558 7.912 -3.661 1.00 92.62 90 THR A C 1
ATOM 730 O O . THR A 1 90 ? -3.385 8.038 -2.764 1.00 92.62 90 THR A O 1
ATOM 733 N N . ILE A 1 91 ? -1.263 7.707 -3.397 1.00 93.81 91 ILE A N 1
ATOM 734 C CA . ILE A 1 91 ? -0.727 7.579 -2.031 1.00 93.81 91 ILE A CA 1
ATOM 735 C C . ILE A 1 91 ? -0.971 8.855 -1.221 1.00 93.81 91 ILE A C 1
ATOM 737 O O . ILE A 1 91 ? -1.401 8.770 -0.070 1.00 93.81 91 ILE A O 1
ATOM 741 N N . LEU A 1 92 ? -0.719 10.023 -1.815 1.00 96.25 92 LEU A N 1
ATOM 742 C CA . LEU A 1 92 ? -0.883 11.314 -1.150 1.00 96.25 92 LEU A CA 1
ATOM 743 C C . LEU A 1 92 ? -2.340 11.573 -0.738 1.00 96.25 92 LEU A C 1
ATOM 745 O O . LEU A 1 92 ? -2.575 12.081 0.352 1.00 96.25 92 LEU A O 1
ATOM 749 N N . LEU A 1 93 ? -3.310 11.163 -1.561 1.00 95.25 93 LEU A N 1
ATOM 750 C CA . LEU A 1 93 ? -4.740 11.305 -1.267 1.00 95.25 93 LEU A CA 1
ATOM 751 C C . LEU A 1 93 ? -5.263 10.241 -0.289 1.00 95.25 93 LEU A C 1
ATOM 753 O O . LEU A 1 93 ? -6.031 10.55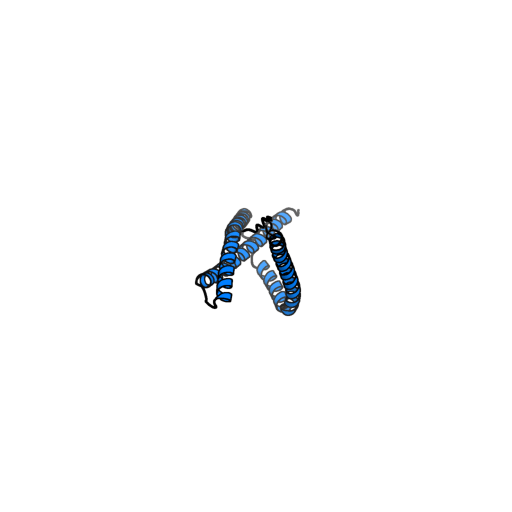2 0.619 1.00 95.25 93 LEU A O 1
ATOM 757 N N . LEU A 1 94 ? -4.848 8.980 -0.442 1.00 94.38 94 LEU A N 1
ATOM 758 C CA . LEU A 1 94 ? -5.353 7.871 0.380 1.00 94.38 94 LEU A CA 1
ATOM 759 C C . LEU A 1 94 ? -4.722 7.806 1.774 1.00 94.38 94 LEU A C 1
ATOM 761 O O . LEU A 1 94 ? -5.349 7.269 2.681 1.00 94.38 94 LEU A O 1
ATOM 765 N N . SER A 1 95 ? -3.518 8.347 1.980 1.00 93.62 95 SER A N 1
ATOM 766 C CA . SER A 1 95 ? -2.863 8.356 3.300 1.00 93.62 95 SER A CA 1
ATOM 767 C C . SER A 1 95 ? -3.655 9.120 4.377 1.00 93.62 95 SER A C 1
ATOM 769 O O . SER A 1 95 ? -3.929 8.530 5.426 1.00 93.62 95 SER A O 1
ATOM 771 N N . PRO A 1 96 ? -4.077 10.386 4.165 1.00 95.75 96 PRO A N 1
ATOM 772 C CA . PRO A 1 96 ? -4.898 11.096 5.146 1.00 95.75 96 PRO A CA 1
ATOM 773 C C . PRO A 1 96 ? -6.290 10.468 5.294 1.00 95.75 96 PRO A C 1
ATOM 775 O O . PRO A 1 96 ? -6.820 10.424 6.404 1.00 95.75 96 PRO A O 1
ATOM 778 N N . LEU A 1 97 ? -6.856 9.917 4.213 1.00 93.62 97 LEU A N 1
ATOM 779 C CA . LEU A 1 97 ? -8.128 9.197 4.271 1.00 93.62 97 LEU A CA 1
ATOM 780 C C . LEU A 1 97 ? -8.018 7.944 5.151 1.00 93.62 97 LEU A C 1
ATOM 782 O O . LEU A 1 97 ? -8.869 7.719 6.003 1.00 93.62 97 LEU A O 1
ATOM 786 N N . LEU A 1 98 ? -6.947 7.159 5.012 1.00 94.62 98 LEU A N 1
ATOM 787 C CA . LEU A 1 98 ? -6.703 5.994 5.864 1.00 94.62 98 LEU A CA 1
ATOM 788 C C . LEU A 1 98 ? -6.616 6.396 7.337 1.00 94.62 98 LEU A C 1
ATOM 790 O O . LEU A 1 98 ? -7.221 5.746 8.186 1.00 94.62 98 LEU A O 1
ATOM 794 N N . LEU A 1 99 ? -5.892 7.478 7.636 1.00 95.12 99 LEU A N 1
ATOM 795 C CA . LEU A 1 99 ? -5.761 7.987 8.999 1.00 95.12 99 LEU A CA 1
ATOM 796 C C . LEU A 1 99 ? -7.123 8.382 9.581 1.00 95.12 99 LEU A C 1
ATOM 798 O O . LEU A 1 99 ? -7.448 7.993 10.702 1.00 95.12 99 LEU A O 1
ATOM 802 N N . TRP A 1 100 ? -7.939 9.100 8.807 1.00 94.62 100 TRP A N 1
ATOM 803 C CA . TRP A 1 100 ? -9.301 9.464 9.197 1.00 94.62 100 TRP A CA 1
ATOM 804 C C . TRP A 1 100 ? -10.148 8.232 9.527 1.00 94.62 100 TRP A C 1
ATOM 806 O O . TRP A 1 100 ? -10.790 8.159 10.578 1.00 94.62 100 TRP A O 1
ATOM 816 N N . VAL A 1 101 ? -10.104 7.224 8.661 1.00 93.31 101 VAL A N 1
ATOM 817 C CA . VAL A 1 101 ? -10.910 6.015 8.827 1.00 93.31 101 VAL A CA 1
ATOM 818 C C . VAL A 1 101 ? -10.423 5.199 10.027 1.00 93.31 101 VAL A C 1
ATOM 820 O O . VAL A 1 101 ? -11.245 4.713 10.802 1.00 93.31 101 VAL A O 1
ATOM 823 N N . LEU A 1 102 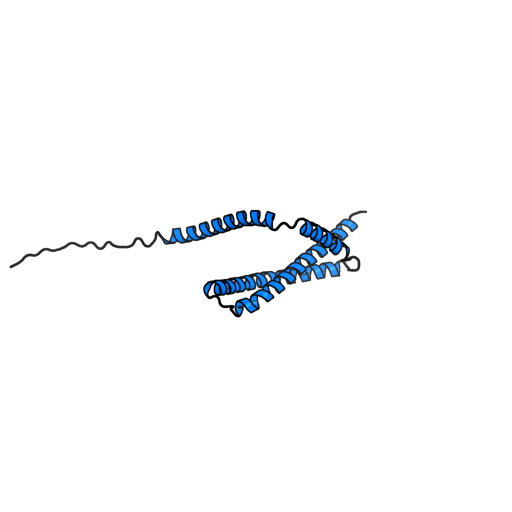? -9.114 5.123 10.273 1.00 93.56 102 LEU A N 1
ATOM 824 C CA . LEU A 1 102 ? -8.566 4.507 11.486 1.00 93.56 102 LEU A CA 1
ATOM 825 C C . LEU A 1 102 ? -9.042 5.214 12.762 1.00 93.56 102 LEU A C 1
ATOM 827 O O . LEU A 1 102 ? -9.362 4.547 13.748 1.00 93.56 102 LEU A O 1
ATOM 831 N N . ILE A 1 103 ? -9.164 6.546 12.746 1.00 92.19 103 ILE A N 1
ATOM 832 C CA . ILE A 1 103 ? -9.751 7.294 13.865 1.00 92.19 103 ILE A CA 1
ATOM 833 C C . ILE A 1 103 ? -11.218 6.885 14.060 1.00 92.19 103 ILE A C 1
ATOM 835 O O . ILE A 1 103 ? -11.615 6.595 15.189 1.00 92.19 103 ILE A O 1
ATOM 839 N N . THR A 1 104 ? -12.020 6.789 12.994 1.00 89.56 104 THR A N 1
ATOM 840 C CA . THR A 1 104 ? -13.417 6.324 13.113 1.00 89.56 104 THR A CA 1
ATOM 841 C C . THR A 1 104 ? -13.522 4.879 13.604 1.00 89.56 104 THR A C 1
ATOM 843 O O . THR A 1 104 ? -14.332 4.597 14.486 1.00 89.56 104 THR A O 1
ATOM 846 N N . LEU A 1 105 ? -12.645 3.988 13.130 1.00 92.06 105 LEU A N 1
ATOM 847 C CA . LEU A 1 105 ? -12.583 2.597 13.566 1.00 92.06 105 LEU A CA 1
ATOM 848 C C . LEU A 1 105 ? -12.221 2.501 15.050 1.00 92.06 105 LEU A C 1
ATOM 850 O O . LEU A 1 105 ? -12.861 1.756 15.783 1.00 92.06 105 LEU A O 1
ATOM 854 N N . SER A 1 106 ? -11.241 3.278 15.523 1.00 90.56 106 SER A N 1
ATOM 855 C CA . SER A 1 106 ? -10.860 3.279 16.943 1.00 90.56 106 SER A CA 1
ATOM 856 C C . SER A 1 106 ? -11.999 3.748 17.855 1.00 90.56 106 SER A C 1
ATOM 858 O O . SER A 1 106 ? -12.200 3.176 18.926 1.00 90.56 106 SER A O 1
ATOM 860 N N . LYS A 1 107 ? -12.802 4.725 17.410 1.00 87.38 107 LYS A N 1
ATOM 861 C CA . LYS A 1 107 ? -14.020 5.151 18.115 1.00 87.38 107 LYS A CA 1
ATOM 862 C C . LYS A 1 107 ? -15.081 4.047 18.127 1.00 87.38 107 LYS A C 1
ATOM 864 O O . LYS A 1 107 ? -15.651 3.781 19.181 1.00 87.38 107 LYS A O 1
ATOM 869 N N . GLY A 1 108 ? -15.303 3.385 16.989 1.00 87.75 108 GLY A N 1
ATOM 870 C CA . GLY A 1 108 ? -16.232 2.256 16.874 1.00 87.75 108 GLY A CA 1
ATOM 871 C C . GLY A 1 108 ? -15.828 1.071 17.754 1.00 87.75 108 GLY A C 1
ATOM 872 O O . GLY A 1 108 ? -16.663 0.527 18.471 1.00 87.75 108 GLY A O 1
ATOM 873 N N . LEU A 1 109 ? -14.538 0.722 17.773 1.00 89.62 109 LEU A N 1
ATOM 874 C CA . LEU A 1 109 ? -13.984 -0.305 18.659 1.00 89.62 109 LEU A CA 1
ATOM 875 C C . LEU A 1 109 ? -14.143 0.087 20.129 1.00 89.62 109 LEU A C 1
ATOM 877 O O . LEU A 1 109 ? -14.540 -0.739 20.943 1.00 89.62 109 LEU A O 1
ATOM 881 N N . GLY A 1 110 ? -13.886 1.351 20.475 1.00 87.62 110 GLY A N 1
ATOM 882 C CA . GLY A 1 110 ? -14.105 1.860 21.829 1.00 87.62 110 GLY A CA 1
ATOM 883 C C . GLY A 1 110 ? -15.562 1.733 22.285 1.00 87.62 110 GLY A C 1
ATOM 884 O O . GLY A 1 110 ? -15.809 1.361 23.430 1.00 87.62 110 GLY A O 1
ATOM 885 N N . ALA A 1 111 ? -16.523 1.988 21.391 1.00 84.25 111 ALA A N 1
ATOM 886 C CA . ALA A 1 111 ? -17.942 1.774 21.664 1.00 84.25 111 ALA A CA 1
ATOM 887 C C . ALA A 1 111 ? -18.274 0.282 21.824 1.00 84.25 111 ALA A C 1
ATOM 889 O O . ALA A 1 111 ? -18.938 -0.083 22.791 1.00 84.25 111 ALA A O 1
ATOM 890 N N . LEU A 1 112 ? -17.740 -0.580 20.951 1.00 88.12 112 LEU A N 1
ATOM 891 C CA . LEU A 1 112 ? -17.933 -2.030 21.026 1.00 88.12 112 LEU A CA 1
ATOM 892 C C . LEU A 1 112 ? -17.434 -2.603 22.361 1.00 88.12 112 LEU A C 1
ATOM 894 O O . LEU A 1 112 ? -18.145 -3.361 23.008 1.00 88.12 112 LEU A O 1
ATOM 898 N N . PHE A 1 113 ? -16.243 -2.205 22.819 1.00 88.88 113 PHE A N 1
ATOM 899 C CA . PHE A 1 113 ? -15.701 -2.678 24.099 1.00 88.88 113 PHE A CA 1
ATOM 900 C C . PHE A 1 113 ? -16.436 -2.122 25.321 1.00 88.88 113 PHE A C 1
ATOM 902 O O . PHE A 1 113 ? -16.421 -2.753 26.374 1.00 88.88 113 PHE A O 1
ATOM 909 N N . ARG A 1 114 ? -17.046 -0.935 25.212 1.00 87.44 114 ARG A N 1
ATOM 910 C CA . ARG A 1 114 ? -17.732 -0.287 26.338 1.00 87.44 114 ARG A CA 1
ATOM 911 C C . ARG A 1 114 ? -19.188 -0.720 26.479 1.00 87.44 114 ARG A C 1
ATOM 913 O O . ARG A 1 114 ? -19.656 -0.852 27.603 1.00 87.44 114 ARG A O 1
ATOM 920 N N . PHE A 1 115 ? -19.890 -0.891 25.363 1.00 86.56 115 PHE A N 1
ATOM 921 C CA . PHE A 1 115 ? -21.333 -1.139 25.335 1.00 86.56 115 PHE A CA 1
ATOM 922 C C . PHE A 1 115 ? -21.693 -2.539 24.824 1.00 86.56 115 PHE A C 1
ATOM 924 O O . PHE A 1 115 ? -22.838 -2.943 24.947 1.00 86.56 115 PHE A O 1
ATOM 931 N N . GLY A 1 116 ? -20.738 -3.291 24.264 1.00 81.12 116 GLY A N 1
ATOM 932 C CA . GLY A 1 116 ? -20.986 -4.629 23.716 1.00 81.12 116 GLY A CA 1
ATOM 933 C C . GLY A 1 116 ? -21.758 -4.637 22.393 1.00 81.12 116 GLY A C 1
ATOM 934 O O . GLY A 1 116 ? -22.026 -5.705 21.853 1.00 81.12 116 GLY A O 1
ATOM 935 N N . GLU A 1 117 ? -22.095 -3.468 21.845 1.00 82.69 117 GLU A N 1
ATOM 936 C CA . GLU A 1 117 ? -22.918 -3.335 20.644 1.00 82.69 117 GLU A CA 1
ATOM 937 C C . GLU A 1 117 ? -22.079 -3.037 19.397 1.00 82.69 117 GLU A C 1
ATOM 939 O O . GLU A 1 117 ? -21.187 -2.178 19.389 1.00 82.69 117 GLU A O 1
ATOM 944 N N . VAL A 1 118 ? -22.395 -3.732 18.302 1.00 82.81 118 VAL A N 1
ATOM 945 C CA . VAL A 1 118 ? -21.803 -3.464 16.989 1.00 82.81 118 VAL A CA 1
ATOM 946 C C . VAL A 1 118 ? -22.437 -2.202 16.417 1.00 82.81 118 VAL A C 1
ATOM 948 O O . VAL A 1 118 ? -23.552 -2.210 15.905 1.00 82.81 118 VAL A O 1
ATOM 951 N N . THR A 1 119 ? -21.706 -1.095 16.498 1.00 83.62 119 THR A N 1
ATOM 952 C CA . THR A 1 119 ? -22.147 0.178 15.921 1.00 83.62 119 THR A CA 1
ATOM 953 C C . THR A 1 119 ? -22.037 0.166 14.395 1.00 83.62 119 THR A C 1
ATOM 955 O O . THR A 1 119 ? -21.110 -0.412 13.822 1.00 83.62 119 THR A O 1
ATOM 958 N N . THR A 1 120 ? -22.945 0.874 13.718 1.00 84.06 120 THR A N 1
ATOM 959 C CA . THR A 1 120 ? -22.908 1.083 12.256 1.00 84.06 120 THR A CA 1
ATOM 960 C C . THR A 1 120 ? -21.561 1.641 11.790 1.00 84.06 120 THR A C 1
ATOM 962 O O . THR A 1 120 ? -21.031 1.227 10.762 1.00 84.06 120 THR A O 1
ATOM 965 N N . TRP A 1 121 ? -20.944 2.505 12.599 1.00 80.19 121 TRP A N 1
ATOM 966 C CA . TRP A 1 121 ? -19.592 3.026 12.387 1.00 80.19 121 TRP A CA 1
ATOM 967 C C . TRP A 1 121 ? -18.536 1.927 12.256 1.00 80.19 121 TRP A C 1
ATOM 969 O O . TRP A 1 121 ? -17.680 2.016 11.379 1.00 80.19 121 TRP A O 1
ATOM 979 N N . LEU A 1 122 ? -18.587 0.887 13.093 1.00 85.88 122 LEU A N 1
ATOM 980 C CA . LEU A 1 122 ? -17.665 -0.249 13.024 1.00 85.88 122 LEU A CA 1
ATOM 981 C C . LEU A 1 122 ? -17.884 -1.049 11.732 1.00 85.88 122 LEU A C 1
ATOM 983 O O . LEU A 1 122 ? -16.927 -1.398 11.043 1.00 85.88 122 LEU A O 1
ATOM 987 N N . LEU A 1 123 ? -19.151 -1.278 11.384 1.00 89.12 123 LEU A N 1
ATOM 988 C CA . LEU A 1 123 ? -19.548 -2.099 10.242 1.00 89.12 123 LEU A CA 1
ATOM 989 C C . LEU A 1 123 ? -19.102 -1.490 8.903 1.00 89.12 123 LEU A C 1
ATOM 991 O O . LEU A 1 123 ? -18.649 -2.217 8.024 1.00 89.12 123 LEU A O 1
ATOM 995 N N . TYR A 1 124 ? -19.139 -0.159 8.774 1.00 88.25 124 TYR A N 1
ATOM 996 C CA . TYR A 1 124 ? -18.621 0.541 7.592 1.00 88.25 124 TYR A CA 1
ATOM 997 C C . TYR A 1 124 ? -17.107 0.770 7.631 1.00 88.25 124 TYR A C 1
ATOM 999 O O . TYR A 1 124 ? -16.444 0.686 6.598 1.00 88.25 124 TYR A O 1
ATOM 1007 N N . SER A 1 125 ? -16.531 1.063 8.801 1.00 88.69 125 SER A N 1
ATOM 1008 C CA . SER A 1 125 ? -15.109 1.422 8.888 1.00 88.69 125 SER A CA 1
ATOM 1009 C C . SER A 1 125 ?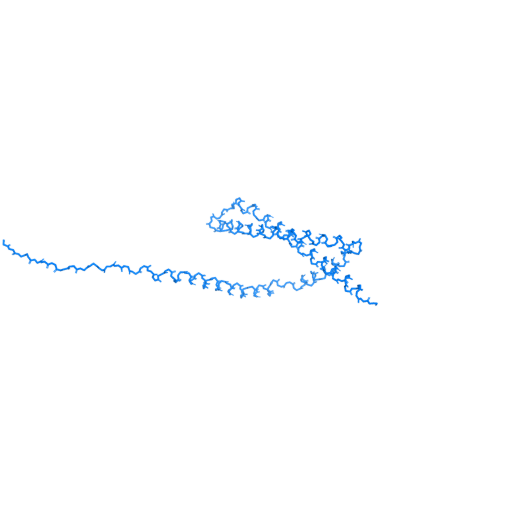 -14.176 0.236 8.656 1.00 88.69 125 SER A C 1
ATOM 1011 O O . SER A 1 125 ? -13.153 0.417 8.003 1.00 88.69 125 SER A O 1
ATOM 1013 N N . VAL A 1 126 ? -14.516 -0.978 9.102 1.00 91.56 126 VAL A N 1
ATOM 1014 C CA . VAL A 1 126 ? -13.675 -2.174 8.890 1.00 91.56 126 VAL A CA 1
ATOM 1015 C C . VAL A 1 126 ? -13.400 -2.461 7.403 1.00 91.56 126 VAL A C 1
ATOM 1017 O O . VAL A 1 126 ? -12.224 -2.475 7.024 1.00 91.56 126 VAL A O 1
ATOM 1020 N N . PRO A 1 127 ? -14.411 -2.657 6.529 1.00 93.56 127 PRO A N 1
ATOM 1021 C CA . PRO A 1 127 ? -14.159 -2.918 5.112 1.00 93.56 127 PRO A CA 1
ATOM 1022 C C . PRO A 1 127 ? -13.468 -1.735 4.428 1.00 93.56 127 PRO A C 1
ATOM 1024 O O . PRO A 1 127 ? -12.610 -1.941 3.569 1.00 93.56 127 PRO A O 1
ATOM 1027 N N . LEU A 1 128 ? -13.769 -0.502 4.847 1.00 92.88 128 LEU A N 1
ATOM 1028 C CA . LEU A 1 128 ? -13.142 0.696 4.299 1.00 92.88 128 LEU A CA 1
ATOM 1029 C C . LEU A 1 128 ? -11.645 0.777 4.654 1.00 92.88 128 LEU A C 1
ATOM 1031 O O . LEU A 1 128 ? -10.831 1.078 3.783 1.00 92.88 128 LEU A O 1
ATOM 1035 N N . VAL A 1 129 ? -11.258 0.451 5.897 1.00 94.69 129 VAL A N 1
ATOM 1036 C CA . VAL A 1 129 ? -9.843 0.356 6.302 1.00 94.69 129 VAL A CA 1
ATOM 1037 C C . VAL A 1 129 ? -9.132 -0.703 5.477 1.00 94.69 129 VAL A C 1
ATOM 1039 O O . VAL A 1 129 ? -8.060 -0.420 4.949 1.00 94.69 129 VAL A O 1
ATOM 1042 N N . ILE A 1 130 ? -9.715 -1.898 5.346 1.00 93.62 130 ILE A N 1
ATOM 1043 C CA . ILE A 1 130 ? -9.106 -2.994 4.580 1.00 93.62 130 ILE A CA 1
ATOM 1044 C C . ILE A 1 130 ? -8.893 -2.556 3.129 1.00 93.62 130 ILE A C 1
ATOM 1046 O O . ILE A 1 130 ? -7.782 -2.658 2.613 1.00 93.62 130 ILE A O 1
ATOM 1050 N N . PHE A 1 131 ? -9.922 -1.996 2.493 1.00 94.56 131 PHE A N 1
ATOM 1051 C CA . PHE A 1 131 ? -9.846 -1.530 1.113 1.00 94.56 131 PHE A CA 1
ATOM 1052 C C . PHE A 1 131 ? -8.768 -0.456 0.919 1.00 94.56 131 PHE A C 1
ATOM 1054 O O . PHE A 1 131 ? -7.900 -0.597 0.052 1.00 94.56 131 PHE A O 1
ATOM 1061 N N . ILE A 1 132 ? -8.783 0.597 1.743 1.00 94.31 132 ILE A N 1
ATOM 1062 C CA . ILE A 1 132 ? -7.823 1.701 1.641 1.00 94.31 132 ILE A CA 1
ATOM 1063 C C . ILE A 1 132 ? -6.404 1.196 1.922 1.00 94.31 132 ILE A C 1
ATOM 1065 O O . ILE A 1 132 ? -5.487 1.518 1.167 1.00 94.31 132 ILE A O 1
ATOM 1069 N N . ALA A 1 133 ? -6.212 0.371 2.955 1.00 93.19 133 ALA A N 1
ATOM 1070 C CA . ALA A 1 133 ? -4.909 -0.186 3.305 1.00 93.19 133 ALA A CA 1
ATOM 1071 C C . ALA A 1 133 ? -4.351 -1.066 2.179 1.00 93.19 133 ALA A C 1
ATOM 1073 O O . ALA A 1 133 ? -3.196 -0.896 1.787 1.00 93.19 133 ALA A O 1
ATOM 1074 N N . CYS A 1 134 ? -5.171 -1.948 1.601 1.00 93.69 134 CYS A N 1
ATOM 1075 C CA . CYS A 1 134 ? -4.784 -2.765 0.453 1.00 93.69 134 CYS A CA 1
ATOM 1076 C C . CYS A 1 134 ? -4.425 -1.898 -0.760 1.00 93.69 134 CYS A C 1
ATOM 1078 O O . CYS A 1 134 ? -3.378 -2.107 -1.374 1.00 93.69 134 CYS A O 1
ATOM 1080 N N . LYS A 1 135 ? -5.242 -0.891 -1.095 1.00 92.94 135 LYS A N 1
ATOM 1081 C CA . LYS A 1 135 ? -4.988 -0.022 -2.254 1.00 92.94 135 LYS A CA 1
ATOM 1082 C C . LYS A 1 135 ? -3.728 0.826 -2.076 1.00 92.94 135 LYS A C 1
ATOM 1084 O O . LYS A 1 135 ? -2.961 0.988 -3.031 1.00 92.94 135 LYS A O 1
ATOM 1089 N N . LEU A 1 136 ? -3.489 1.323 -0.862 1.00 94.31 136 LEU A N 1
ATOM 1090 C CA . LEU A 1 136 ? -2.284 2.068 -0.509 1.00 94.31 136 LEU A CA 1
ATOM 1091 C C . LEU A 1 136 ? -1.051 1.164 -0.596 1.00 94.31 136 LEU A C 1
ATOM 1093 O O . LEU A 1 136 ? -0.064 1.538 -1.223 1.00 94.31 136 LEU A O 1
ATOM 1097 N N . PHE A 1 137 ? -1.130 -0.047 -0.041 1.00 92.81 137 PHE A N 1
ATOM 1098 C CA . PHE A 1 137 ? -0.048 -1.027 -0.083 1.00 92.81 137 PHE A CA 1
ATOM 1099 C C . PHE A 1 137 ? 0.337 -1.389 -1.522 1.00 92.81 137 PHE A C 1
ATOM 1101 O O . PHE A 1 137 ? 1.511 -1.307 -1.883 1.00 92.81 137 PHE A O 1
ATOM 1108 N N . VAL A 1 138 ? -0.651 -1.705 -2.366 1.00 91.00 138 VAL A N 1
ATOM 1109 C CA . VAL A 1 138 ? -0.430 -1.991 -3.792 1.00 91.00 138 VAL A CA 1
ATOM 1110 C C . VAL A 1 138 ? 0.178 -0.784 -4.505 1.00 91.00 138 VAL A C 1
ATOM 1112 O O . VAL A 1 138 ? 1.142 -0.946 -5.247 1.00 91.00 138 VAL A O 1
ATOM 1115 N N . SER A 1 139 ? -0.315 0.431 -4.251 1.00 92.31 139 SER A N 1
ATOM 1116 C CA . SER A 1 139 ? 0.221 1.644 -4.888 1.00 92.31 139 SER A CA 1
ATOM 1117 C C . SER A 1 139 ? 1.665 1.933 -4.474 1.00 92.31 139 SER A C 1
ATOM 1119 O O . SER A 1 139 ? 2.489 2.278 -5.319 1.00 92.31 139 SER A O 1
ATOM 1121 N N . VAL A 1 140 ? 2.003 1.751 -3.193 1.00 93.00 140 VAL A N 1
ATOM 1122 C CA . VAL A 1 140 ? 3.378 1.894 -2.689 1.00 93.00 140 VAL A CA 1
ATOM 1123 C C . VAL A 1 140 ? 4.293 0.855 -3.328 1.00 93.00 140 VAL A C 1
ATOM 1125 O O . VAL A 1 140 ? 5.393 1.194 -3.765 1.00 93.00 140 VAL A O 1
ATOM 1128 N N . GLN A 1 141 ? 3.852 -0.402 -3.394 1.00 90.31 141 GLN A N 1
ATOM 1129 C CA . GLN A 1 141 ? 4.656 -1.477 -3.960 1.00 90.31 141 GLN A CA 1
ATOM 1130 C C . GLN A 1 141 ? 4.851 -1.306 -5.471 1.00 90.31 141 GLN A C 1
ATOM 1132 O O . GLN A 1 141 ? 5.976 -1.439 -5.944 1.00 90.31 141 GLN A O 1
ATOM 1137 N N . SER A 1 142 ? 3.796 -0.942 -6.204 1.00 89.06 142 SER A N 1
ATOM 1138 C CA . SER A 1 142 ? 3.855 -0.648 -7.640 1.00 89.06 142 SER A CA 1
ATOM 1139 C C . SER A 1 142 ? 4.839 0.485 -7.927 1.00 89.06 142 SER A C 1
ATOM 1141 O O . SER A 1 142 ? 5.778 0.314 -8.697 1.00 89.06 142 SER A O 1
ATOM 1143 N N . ARG A 1 143 ? 4.721 1.610 -7.206 1.00 91.56 143 ARG A N 1
ATOM 1144 C CA . ARG A 1 143 ? 5.642 2.744 -7.354 1.00 91.56 143 ARG A CA 1
ATOM 1145 C C . ARG A 1 143 ? 7.094 2.364 -7.058 1.00 91.56 143 ARG A C 1
ATOM 1147 O O . ARG A 1 143 ? 7.992 2.817 -7.757 1.00 91.56 143 ARG A O 1
ATOM 1154 N N . ARG A 1 144 ? 7.341 1.536 -6.035 1.00 90.06 144 ARG A N 1
ATOM 1155 C CA . ARG A 1 144 ? 8.691 1.028 -5.733 1.00 90.06 144 ARG A CA 1
ATOM 1156 C C . ARG A 1 144 ? 9.246 0.178 -6.871 1.00 90.06 144 ARG A C 1
ATOM 1158 O O . ARG A 1 144 ? 10.401 0.362 -7.227 1.00 90.06 144 ARG A O 1
ATOM 1165 N N . ASN A 1 145 ? 8.439 -0.719 -7.432 1.00 88.50 145 ASN A N 1
ATOM 1166 C CA . ASN A 1 145 ? 8.861 -1.561 -8.548 1.00 88.50 145 ASN A CA 1
ATOM 1167 C C . ASN A 1 145 ? 9.179 -0.716 -9.790 1.00 88.50 145 ASN A C 1
ATOM 1169 O O . ASN A 1 145 ? 10.263 -0.861 -10.340 1.00 88.50 145 ASN A O 1
ATOM 1173 N N . ILE A 1 146 ? 8.299 0.222 -10.157 1.00 89.44 146 ILE A N 1
ATOM 1174 C CA . ILE A 1 146 ? 8.501 1.124 -11.302 1.00 89.44 146 ILE A CA 1
ATOM 1175 C C . ILE A 1 146 ? 9.760 1.981 -11.122 1.00 89.44 146 ILE A C 1
ATOM 1177 O O . ILE A 1 146 ? 10.561 2.115 -12.038 1.00 89.44 146 ILE A O 1
ATOM 1181 N N . ASN A 1 147 ? 9.975 2.542 -9.930 1.00 90.19 147 ASN A N 1
ATOM 1182 C CA . ASN A 1 147 ? 11.178 3.329 -9.669 1.00 90.19 147 ASN A CA 1
ATOM 1183 C C . ASN A 1 147 ? 12.449 2.472 -9.733 1.00 90.19 147 ASN A C 1
ATOM 1185 O O . ASN A 1 147 ? 13.467 2.945 -10.224 1.00 90.19 147 ASN A O 1
ATOM 1189 N N . ASN A 1 148 ? 12.408 1.230 -9.241 1.00 87.62 148 ASN A N 1
ATOM 1190 C CA . ASN A 1 148 ? 13.544 0.315 -9.344 1.00 87.62 148 ASN A CA 1
ATOM 1191 C C . ASN A 1 148 ? 13.854 -0.031 -10.804 1.00 87.62 148 ASN A C 1
ATOM 1193 O O . ASN A 1 148 ? 15.025 -0.098 -11.155 1.00 87.62 148 ASN A O 1
ATOM 1197 N N . GLU A 1 149 ? 12.826 -0.216 -11.630 1.00 85.81 149 GLU A N 1
ATOM 1198 C CA . GLU A 1 149 ? 12.955 -0.453 -13.069 1.00 85.81 149 GLU A CA 1
ATOM 1199 C C . GLU A 1 149 ? 13.588 0.751 -13.782 1.00 85.81 149 GLU A C 1
ATOM 1201 O O . GLU A 1 149 ? 14.612 0.613 -14.444 1.00 85.81 149 GLU A O 1
ATOM 1206 N N . LEU A 1 150 ? 13.063 1.962 -13.559 1.00 87.06 150 LEU A N 1
ATOM 1207 C CA . LEU A 1 150 ? 13.634 3.197 -14.114 1.00 87.06 150 LEU A CA 1
ATOM 1208 C C . LEU A 1 150 ? 15.100 3.394 -13.691 1.00 87.06 150 LEU A C 1
ATOM 1210 O O . LEU A 1 150 ? 15.940 3.795 -14.494 1.00 87.06 150 LEU A O 1
ATOM 1214 N N . LEU A 1 151 ? 15.434 3.080 -12.435 1.00 87.56 151 LEU A N 1
ATOM 1215 C CA . LEU A 1 151 ? 16.817 3.118 -11.953 1.00 87.56 151 LEU A CA 1
ATOM 1216 C C . LEU A 1 151 ? 17.697 2.062 -12.635 1.00 87.56 151 LEU A C 1
ATOM 1218 O O . LEU A 1 151 ? 18.856 2.346 -12.929 1.00 87.56 151 LEU A O 1
ATOM 1222 N N . GLN A 1 152 ? 17.178 0.857 -12.886 1.00 86.50 152 GLN A N 1
ATOM 1223 C CA . GLN A 1 152 ? 17.910 -0.190 -13.603 1.00 86.50 152 GLN A CA 1
ATOM 1224 C C . GLN A 1 152 ? 18.187 0.208 -15.053 1.00 86.50 152 GLN A C 1
ATOM 1226 O O . GLN A 1 152 ? 19.321 0.047 -15.495 1.00 86.50 152 GLN A O 1
ATOM 1231 N N . ARG A 1 153 ? 17.215 0.805 -15.753 1.00 83.31 153 ARG A N 1
ATOM 1232 C CA . ARG A 1 153 ? 17.392 1.318 -17.123 1.00 83.31 153 ARG A CA 1
ATOM 1233 C C . ARG A 1 153 ? 18.426 2.434 -17.193 1.00 83.31 153 ARG A C 1
ATOM 1235 O O . ARG A 1 153 ? 19.342 2.358 -18.003 1.00 83.31 153 ARG A O 1
ATOM 1242 N N . ASN A 1 154 ? 18.355 3.400 -16.278 1.00 84.06 154 ASN A N 1
ATOM 1243 C CA . ASN A 1 154 ? 19.326 4.496 -16.210 1.00 84.06 154 ASN A CA 1
ATOM 1244 C C . ASN A 1 154 ? 20.753 4.002 -15.914 1.00 84.06 154 ASN A C 1
ATOM 1246 O O . ASN A 1 154 ? 21.711 4.486 -16.509 1.00 84.06 154 ASN A O 1
ATOM 1250 N N . ASN A 1 155 ? 20.909 3.017 -15.023 1.00 82.31 155 ASN A N 1
ATOM 1251 C CA . ASN A 1 155 ? 22.220 2.443 -14.697 1.00 82.31 155 ASN A CA 1
ATOM 1252 C C . ASN A 1 155 ? 22.735 1.467 -15.770 1.00 82.31 155 ASN A C 1
ATOM 1254 O O . ASN A 1 155 ? 23.944 1.307 -15.918 1.00 82.31 155 ASN A O 1
ATOM 1258 N N . GLY A 1 156 ? 21.833 0.800 -16.494 1.00 71.31 156 GLY A N 1
ATOM 1259 C CA . GLY A 1 156 ? 22.150 -0.072 -17.623 1.00 71.31 156 GLY A CA 1
ATOM 1260 C C . GLY A 1 156 ? 22.587 0.716 -18.855 1.00 71.31 156 GLY A C 1
ATOM 1261 O O . GLY A 1 156 ? 23.573 0.349 -19.479 1.00 71.31 156 GLY A O 1
ATOM 1262 N N . ALA A 1 157 ? 21.937 1.849 -19.131 1.00 60.62 157 ALA A N 1
ATOM 1263 C CA . ALA A 1 157 ? 22.346 2.798 -20.168 1.00 60.62 157 ALA A CA 1
ATOM 1264 C C . ALA A 1 157 ? 23.701 3.474 -19.871 1.00 60.62 157 ALA A C 1
ATOM 1266 O O . ALA A 1 157 ? 24.365 3.955 -20.783 1.00 60.62 157 ALA A O 1
ATOM 1267 N N . ALA A 1 158 ? 24.123 3.503 -18.602 1.00 50.69 158 ALA A N 1
ATOM 1268 C CA . ALA A 1 158 ? 25.413 4.043 -18.170 1.00 50.69 158 ALA A CA 1
ATOM 1269 C C . ALA A 1 158 ? 26.577 3.031 -18.240 1.00 50.69 158 ALA A C 1
ATOM 1271 O O . ALA A 1 158 ? 27.715 3.403 -17.947 1.00 50.69 158 ALA A O 1
ATOM 1272 N N . LYS A 1 159 ? 26.323 1.762 -18.594 1.00 41.88 159 LYS A N 1
ATOM 1273 C CA . LYS A 1 159 ? 27.386 0.797 -18.904 1.00 41.88 159 LYS A CA 1
ATOM 1274 C C . LYS A 1 159 ? 27.689 0.857 -20.410 1.00 41.88 159 LYS A C 1
ATOM 1276 O O . LYS A 1 159 ? 26.785 0.540 -21.179 1.00 41.88 159 LYS A O 1
ATOM 1281 N N . PRO A 1 160 ? 28.901 1.289 -20.811 1.00 44.38 160 PRO A N 1
ATOM 1282 C CA . PRO A 1 160 ? 29.317 1.330 -22.212 1.00 44.38 160 PRO A CA 1
ATOM 1283 C C . PRO A 1 160 ? 29.444 -0.069 -22.824 1.00 44.38 160 PRO A C 1
ATOM 1285 O O . PRO A 1 160 ? 29.716 -1.030 -22.062 1.00 44.38 160 PRO A O 1
#

Radius of gyration: 30.41 Å; chains: 1; bounding box: 55×66×105 Å

Sequence (160 aa):
MPDANAQPSSPDEAAPQEKTRLLHKTRKTVRFIAAVDTWKRRADDVKYRASFPLLRAAFRKQKRDATLRLSYDDYSDEQLSYAASLHARTILLLSPLLLWVLITLSKGLGALFRFGEVTTWLLYSVPLVIFIACKLFVSVQSRRNINNELLQRNNGAAKP

pLDDT: mean 76.23, std 16.55, range [41.66, 96.25]

Secondary structure (DSSP, 8-state):
-----------------STHHHHHHHHHHHHHHHHHHHHHHHHHHHHHHT--HHHHHHHHHHHHHHHTT---TTS-HHHHHHHHHHHHHHHHHHHHHHHHHHHHHHHHHHHHHHH----HHHHHHHHHHHHHHHHHHHHHHHHHHHHHHHHHHHHHHT--

Foldseek 3Di:
DDDDDDDDDDDDPPDPPPPPPVVVVVVVVVVVVVVVVVCVVVVVVVCVVVPPVVVVVVVVVVVVVVLVPPPPVPPDLVRLVVLLVVLVVLLVVLVVVLVVLVVLCVVQVVCCVPPVDRDPSNVVSVVVNVVSVVSNVVSVVSSVSSVVVSVCVVVVVVPD

Organism: NCBI:txid489632